Protein AF-A0A959SZ73-F1 (afdb_monomer_lite)

Foldseek 3Di:
DADDPVCLVVLLVCLLVVVDDPVSVVRNVVVCVVPVPVVVVSVVVNVVRDDDDPVPDDPVPVVVDPCPDPDDDDPVCVVVVVVVD

Structure (mmCIF, N/CA/C/O backbone):
data_AF-A0A959SZ73-F1
#
_entry.id   AF-A0A959SZ73-F1
#
loop_
_atom_site.group_PDB
_atom_site.id
_atom_site.type_symbol
_atom_site.label_atom_id
_atom_site.label_alt_id
_atom_site.label_comp_id
_atom_site.label_asym_id
_atom_site.label_entity_id
_atom_site.label_seq_id
_atom_site.pdbx_PDB_ins_code
_atom_site.Cartn_x
_atom_site.Cartn_y
_atom_site.Cartn_z
_atom_site.occupancy
_atom_site.B_iso_or_equiv
_atom_site.auth_seq_id
_atom_site.auth_comp_id
_atom_site.auth_asym_id
_atom_site.auth_atom_id
_atom_site.pdbx_PDB_model_num
ATOM 1 N N . MET A 1 1 ? 5.627 -2.377 17.579 1.00 70.25 1 MET A N 1
ATOM 2 C CA . MET A 1 1 ? 4.976 -1.064 17.791 1.00 70.25 1 MET A CA 1
ATOM 3 C C . MET A 1 1 ? 3.489 -1.295 17.571 1.00 70.25 1 MET A C 1
ATOM 5 O O . MET A 1 1 ? 3.181 -2.122 16.731 1.00 70.25 1 MET A O 1
ATOM 9 N N . ASN A 1 2 ? 2.585 -0.687 18.342 1.00 87.88 2 ASN A N 1
ATOM 10 C CA . ASN A 1 2 ? 1.158 -1.031 18.247 1.00 87.88 2 ASN A CA 1
ATOM 11 C C . ASN A 1 2 ? 0.417 -0.088 17.292 1.00 87.88 2 ASN A C 1
ATOM 13 O O . ASN A 1 2 ? 0.634 1.131 17.323 1.00 87.88 2 ASN A O 1
ATOM 17 N N . ILE A 1 3 ? -0.481 -0.659 16.490 1.00 94.12 3 ILE A N 1
ATOM 18 C CA . ILE A 1 3 ? -1.348 0.080 15.570 1.00 94.12 3 ILE A CA 1
ATOM 19 C C . ILE A 1 3 ? -2.404 0.845 16.372 1.00 94.12 3 ILE A C 1
ATOM 21 O O . ILE A 1 3 ? -2.952 0.346 17.356 1.00 94.12 3 ILE A O 1
ATOM 25 N N . ASN A 1 4 ? -2.642 2.091 15.987 1.00 95.62 4 ASN A N 1
ATOM 26 C CA . ASN A 1 4 ? -3.618 2.985 16.586 1.00 95.62 4 ASN A CA 1
ATOM 27 C C . ASN A 1 4 ? -4.079 4.031 15.558 1.00 95.62 4 ASN A C 1
ATOM 29 O O . ASN A 1 4 ? -3.549 4.130 14.455 1.00 95.62 4 ASN A O 1
ATOM 33 N N . ARG A 1 5 ? -5.048 4.868 15.938 1.00 94.94 5 ARG A N 1
ATOM 34 C CA . ARG A 1 5 ? -5.658 5.850 15.026 1.00 94.94 5 ARG A CA 1
ATOM 35 C C . ARG A 1 5 ? -4.727 6.960 14.522 1.00 94.94 5 ARG A C 1
ATOM 37 O O . ARG A 1 5 ? -5.143 7.728 13.670 1.00 94.94 5 ARG A O 1
ATOM 44 N N . LEU A 1 6 ? -3.501 7.062 15.033 1.00 96.31 6 LEU A N 1
ATOM 45 C CA . LEU A 1 6 ? -2.510 8.037 14.569 1.00 96.31 6 LEU A CA 1
ATOM 46 C C . LEU A 1 6 ? -1.517 7.452 13.559 1.00 96.31 6 LEU A C 1
ATOM 48 O O . LEU A 1 6 ? -0.799 8.220 12.933 1.00 96.31 6 LEU A O 1
ATOM 52 N N . ASN A 1 7 ? -1.427 6.122 13.437 1.00 96.00 7 ASN A N 1
ATOM 53 C CA . ASN A 1 7 ? -0.451 5.465 12.561 1.00 96.00 7 ASN A CA 1
ATOM 54 C C . ASN A 1 7 ? -1.049 4.398 11.633 1.00 96.00 7 ASN A C 1
ATOM 56 O O . ASN A 1 7 ? -0.329 3.869 10.794 1.00 96.00 7 ASN A O 1
ATOM 60 N N . TYR A 1 8 ? -2.337 4.068 11.761 1.00 96.25 8 TYR A N 1
ATOM 61 C CA . TYR A 1 8 ? -2.947 2.983 10.990 1.00 96.25 8 TYR A CA 1
ATOM 62 C C . TYR A 1 8 ? -2.877 3.191 9.471 1.00 96.25 8 TYR A C 1
ATOM 64 O O . TYR A 1 8 ? -2.711 2.208 8.758 1.00 96.25 8 TYR A O 1
ATOM 72 N N . GLU A 1 9 ? -2.948 4.437 8.991 1.00 95.44 9 GLU A N 1
ATOM 73 C CA . GLU A 1 9 ? -2.855 4.761 7.562 1.00 95.44 9 GLU A CA 1
ATOM 74 C C . GLU A 1 9 ? -1.534 4.256 6.964 1.00 95.44 9 GLU A C 1
ATOM 76 O O . GLU A 1 9 ? -1.536 3.583 5.938 1.00 95.44 9 GLU A O 1
ATOM 81 N N . GLU A 1 10 ? -0.407 4.491 7.646 1.00 95.75 10 GLU A N 1
ATOM 82 C CA . GLU A 1 10 ? 0.908 3.998 7.220 1.00 95.75 10 GLU A CA 1
ATOM 83 C C . GLU A 1 10 ? 0.926 2.465 7.171 1.00 95.75 10 GLU A C 1
ATOM 85 O O . GLU A 1 10 ? 1.328 1.876 6.169 1.00 95.75 10 GLU A O 1
ATOM 90 N N . TYR A 1 11 ? 0.402 1.804 8.208 1.00 96.69 11 TYR A N 1
ATOM 91 C CA . TYR A 1 11 ? 0.297 0.344 8.220 1.00 96.69 11 TYR A CA 1
ATOM 92 C C . TYR A 1 11 ? -0.612 -0.198 7.109 1.00 96.69 11 TYR A C 1
ATOM 94 O O . TYR A 1 11 ? -0.346 -1.285 6.604 1.00 96.69 11 TYR A O 1
ATOM 102 N N . PHE A 1 12 ? -1.663 0.520 6.708 1.00 96.50 12 PHE A N 1
ATOM 103 C CA . PHE A 1 12 ? -2.545 0.103 5.614 1.00 96.50 12 PHE A CA 1
ATOM 104 C C . PHE A 1 12 ? -1.825 0.143 4.269 1.00 96.50 12 PHE A C 1
ATOM 106 O O . PHE A 1 12 ? -1.913 -0.824 3.512 1.00 96.50 12 PHE A O 1
ATOM 113 N N . ILE A 1 13 ? -1.056 1.202 4.001 1.00 95.31 13 ILE A N 1
ATOM 114 C CA . ILE A 1 13 ? -0.239 1.292 2.785 1.00 95.31 13 ILE A CA 1
ATOM 115 C C . ILE A 1 13 ? 0.798 0.162 2.753 1.00 95.31 13 ILE A C 1
ATOM 117 O O . ILE A 1 13 ? 0.835 -0.610 1.797 1.00 95.31 13 ILE A O 1
ATOM 121 N N . LEU A 1 14 ? 1.548 -0.036 3.843 1.00 95.81 14 LEU A N 1
ATOM 122 C CA . LEU A 1 14 ? 2.532 -1.122 3.942 1.00 95.81 14 LEU A CA 1
ATOM 123 C C . LEU A 1 14 ? 1.888 -2.516 3.799 1.00 95.81 14 LEU A C 1
ATOM 125 O O . LEU A 1 14 ? 2.478 -3.434 3.221 1.00 95.81 14 LEU A O 1
ATOM 129 N N . TYR A 1 15 ? 0.672 -2.701 4.326 1.00 95.25 15 TYR A N 1
ATOM 130 C CA . TYR A 1 15 ? -0.094 -3.941 4.177 1.00 95.25 15 TYR A CA 1
ATOM 131 C C . TYR A 1 15 ? -0.444 -4.205 2.709 1.00 95.25 15 TYR A C 1
ATOM 133 O O . TYR A 1 15 ? -0.283 -5.333 2.228 1.00 95.25 15 TYR A O 1
ATOM 141 N N . MET A 1 16 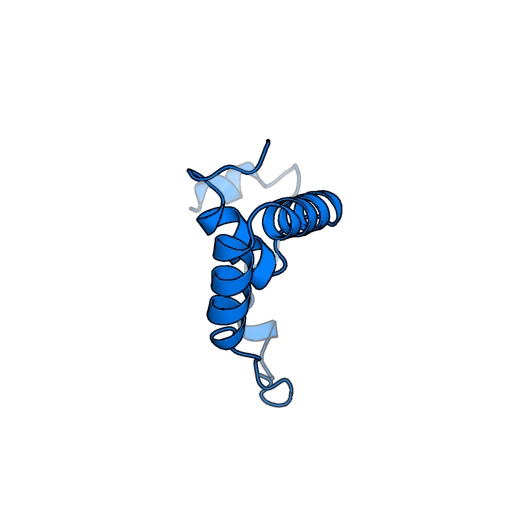? -0.897 -3.173 1.992 1.00 93.88 16 MET A N 1
ATOM 142 C CA . MET A 1 16 ? -1.254 -3.252 0.576 1.00 93.88 16 MET A CA 1
ATOM 143 C C . MET A 1 16 ? -0.044 -3.547 -0.311 1.00 93.88 16 MET A C 1
ATOM 145 O O . MET A 1 16 ? -0.147 -4.396 -1.202 1.00 93.88 16 MET A O 1
ATOM 149 N N . ASP A 1 17 ? 1.101 -2.929 -0.025 1.00 91.75 17 ASP A N 1
ATOM 150 C CA . ASP A 1 17 ? 2.341 -3.093 -0.793 1.00 91.75 17 ASP A CA 1
ATOM 151 C C . ASP A 1 17 ? 3.108 -4.381 -0.445 1.00 91.75 17 ASP A C 1
ATOM 153 O O . ASP A 1 17 ? 4.126 -4.700 -1.057 1.00 91.75 17 ASP A O 1
ATOM 157 N N . ASN A 1 18 ? 2.572 -5.197 0.473 1.00 92.00 18 ASN A N 1
ATOM 158 C CA . ASN A 1 18 ? 3.200 -6.421 0.979 1.00 92.00 18 ASN A CA 1
ATOM 159 C C . ASN A 1 18 ? 4.577 -6.183 1.630 1.00 92.00 18 ASN A C 1
ATOM 161 O O . ASN A 1 18 ? 5.435 -7.066 1.605 1.00 92.00 18 ASN A O 1
ATOM 165 N N . GLU A 1 19 ? 4.769 -5.024 2.257 1.00 95.94 19 GLU A N 1
ATOM 166 C CA . GLU A 1 19 ? 6.020 -4.650 2.932 1.00 95.94 19 GLU A CA 1
ATOM 167 C C . GLU A 1 19 ? 6.032 -5.020 4.425 1.00 95.94 19 GLU A C 1
ATOM 169 O O . GLU A 1 19 ? 7.079 -5.001 5.070 1.00 95.94 19 GLU A O 1
ATOM 174 N N . LEU A 1 20 ? 4.879 -5.407 4.980 1.00 96.19 20 LEU A N 1
ATOM 175 C CA . LEU A 1 20 ? 4.762 -5.872 6.362 1.00 96.19 20 LEU A CA 1
ATOM 176 C C . LEU A 1 20 ? 5.218 -7.323 6.543 1.00 96.19 20 LEU A C 1
ATOM 178 O O . LEU A 1 20 ? 4.918 -8.205 5.732 1.00 96.19 20 LEU A O 1
ATOM 182 N N . SER A 1 21 ? 5.837 -7.604 7.691 1.00 96.44 21 SER A N 1
ATOM 183 C CA . SER A 1 21 ? 6.068 -8.978 8.135 1.00 96.44 21 SER A CA 1
ATOM 184 C C . SER A 1 21 ? 4.748 -9.706 8.419 1.00 96.44 21 SER A C 1
ATOM 186 O O . SER A 1 21 ? 3.713 -9.100 8.695 1.00 96.44 21 SER A O 1
ATOM 188 N N . ASN A 1 22 ? 4.783 -11.042 8.425 1.00 96.19 22 ASN A N 1
ATOM 189 C CA . ASN A 1 22 ? 3.603 -11.860 8.737 1.00 96.19 22 ASN A CA 1
ATOM 190 C C . ASN A 1 22 ? 2.964 -11.514 10.091 1.00 96.19 22 ASN A C 1
ATOM 192 O O . ASN A 1 22 ? 1.752 -11.641 10.247 1.00 96.19 22 ASN A O 1
ATOM 196 N N . GLU A 1 23 ? 3.771 -11.105 11.070 1.00 95.56 23 GLU A N 1
ATOM 197 C CA . GLU A 1 23 ? 3.275 -10.725 12.391 1.00 95.56 23 GLU A CA 1
ATOM 198 C C . GLU A 1 23 ? 2.570 -9.364 12.354 1.00 95.56 23 GLU A C 1
ATOM 200 O O . GLU A 1 23 ? 1.473 -9.219 12.883 1.00 95.56 23 GLU A O 1
ATOM 205 N N . GLU A 1 24 ? 3.145 -8.381 11.665 1.00 95.62 24 GLU A N 1
ATOM 206 C CA . GLU A 1 24 ? 2.540 -7.052 11.516 1.00 95.62 24 GLU A CA 1
ATOM 207 C C . GLU A 1 24 ? 1.243 -7.103 10.706 1.00 95.62 24 GLU A C 1
ATOM 209 O O . GLU A 1 24 ? 0.272 -6.433 11.052 1.00 95.62 24 GLU A O 1
ATOM 214 N N . ARG A 1 25 ? 1.169 -7.964 9.685 1.00 96.44 25 ARG A N 1
ATOM 215 C CA . ARG A 1 25 ? -0.077 -8.197 8.938 1.00 96.44 25 ARG A CA 1
ATOM 216 C C . ARG A 1 25 ? -1.207 -8.680 9.840 1.00 96.44 25 ARG A C 1
ATOM 218 O O . ARG A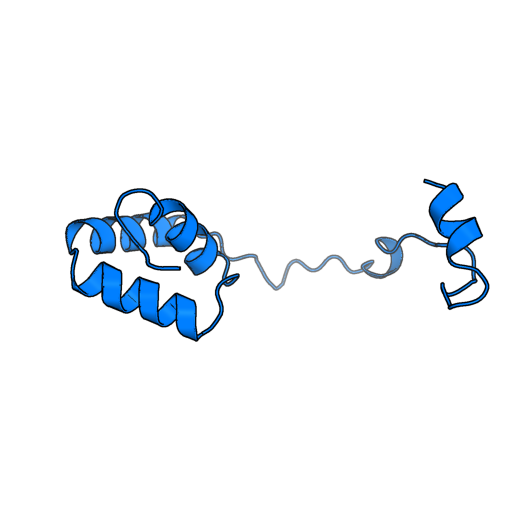 1 25 ? -2.310 -8.150 9.771 1.00 96.44 25 ARG A O 1
ATOM 225 N N . ARG A 1 26 ? -0.920 -9.630 10.735 1.00 96.19 26 ARG A N 1
ATOM 226 C CA . ARG A 1 26 ? -1.905 -10.111 11.716 1.00 96.19 26 ARG A CA 1
ATOM 227 C C . ARG A 1 26 ? -2.346 -9.008 12.668 1.00 96.19 26 ARG A C 1
ATOM 229 O O . ARG A 1 26 ? -3.499 -8.993 13.083 1.00 96.19 26 ARG A O 1
ATOM 236 N N . GLN A 1 27 ? -1.453 -8.080 13.010 1.00 95.75 27 GLN A N 1
ATOM 237 C CA . GLN A 1 27 ? -1.811 -6.926 13.834 1.00 95.75 27 GLN A CA 1
ATOM 238 C C . GLN A 1 27 ? -2.764 -5.981 13.093 1.00 95.75 27 GLN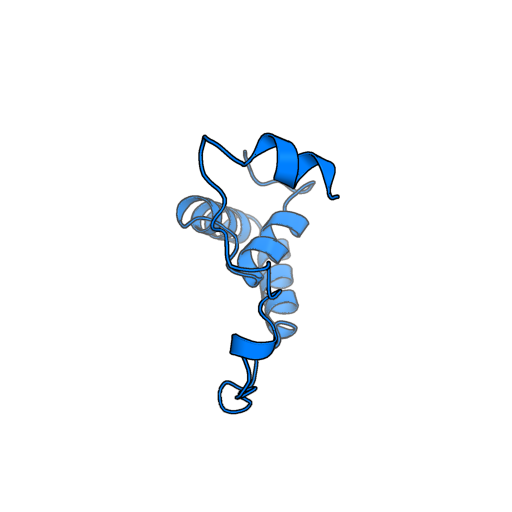 A C 1
ATOM 240 O O . GLN A 1 27 ? -3.728 -5.526 13.703 1.00 95.75 27 GLN A O 1
ATOM 245 N N . VAL A 1 28 ? -2.552 -5.732 11.794 1.00 95.81 28 VAL A N 1
ATOM 246 C CA . VAL A 1 28 ? -3.480 -4.948 10.951 1.00 95.81 28 VAL A CA 1
ATOM 247 C C . VAL A 1 28 ? -4.851 -5.624 10.875 1.00 95.81 28 VAL A C 1
ATOM 249 O O . VAL A 1 28 ? -5.879 -4.978 11.079 1.00 95.81 28 VAL A O 1
ATOM 252 N N . GLU A 1 29 ? -4.876 -6.934 10.642 1.00 95.69 29 GLU A N 1
ATOM 253 C CA . GLU A 1 29 ? -6.109 -7.727 10.568 1.00 95.69 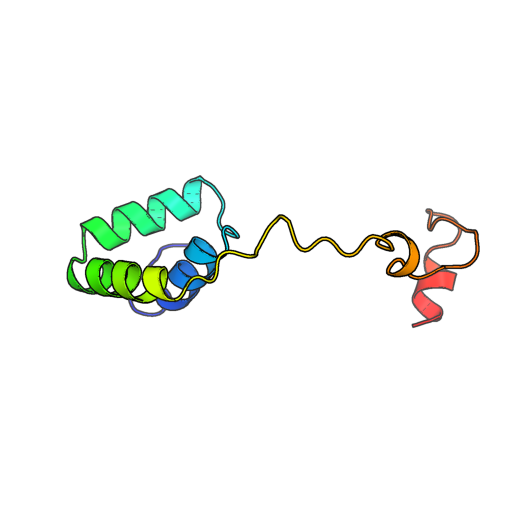29 GLU A CA 1
ATOM 254 C C . GLU A 1 29 ? -6.872 -7.697 11.904 1.00 95.69 29 GLU A C 1
ATOM 256 O O . GLU A 1 29 ? -8.042 -7.327 11.949 1.00 95.69 29 GLU A O 1
ATOM 261 N N . ALA A 1 30 ? -6.195 -7.952 13.027 1.00 96.06 30 ALA A N 1
ATOM 262 C CA . ALA A 1 30 ? -6.815 -7.893 14.351 1.00 96.06 30 ALA A CA 1
ATOM 263 C C . ALA A 1 30 ? -7.285 -6.477 14.741 1.00 96.06 30 ALA A C 1
ATOM 265 O O . ALA A 1 30 ? -8.255 -6.324 15.489 1.00 96.06 30 ALA A O 1
ATOM 266 N N . PHE A 1 31 ? -6.595 -5.435 14.268 1.00 96.56 31 PHE A N 1
ATOM 267 C CA . PHE A 1 31 ? -6.967 -4.041 14.506 1.00 96.56 31 PHE A CA 1
ATOM 268 C C . PHE A 1 31 ? -8.213 -3.644 13.703 1.00 96.56 31 PHE A C 1
ATOM 270 O O . PHE A 1 31 ? -9.125 -3.023 14.247 1.00 96.56 31 PHE A O 1
ATOM 277 N N . THR A 1 32 ? -8.295 -4.052 12.435 1.00 96.19 32 THR A N 1
ATOM 278 C CA . THR A 1 32 ? -9.461 -3.786 11.574 1.00 96.19 32 THR A CA 1
ATOM 279 C C . THR A 1 32 ? -10.702 -4.565 12.004 1.00 96.19 32 THR A C 1
ATOM 281 O O . THR A 1 32 ? -11.807 -4.033 11.935 1.00 96.19 32 THR A O 1
ATOM 284 N N . GLU A 1 33 ? -10.554 -5.775 12.548 1.00 96.06 33 GLU A N 1
ATOM 285 C CA . GLU A 1 33 ? -11.676 -6.513 13.149 1.00 96.06 33 GLU A CA 1
ATOM 286 C C . GLU A 1 33 ? -12.323 -5.772 14.331 1.00 96.06 33 GLU A C 1
ATOM 288 O O . GLU A 1 33 ? -13.534 -5.864 14.536 1.00 96.06 33 GLU A O 1
ATOM 293 N N . GLN A 1 34 ? -11.535 -5.009 15.094 1.00 96.31 34 GLN A N 1
ATOM 294 C CA . GLN A 1 34 ? -12.012 -4.225 16.240 1.00 96.31 34 GLN A CA 1
ATOM 295 C C . GLN A 1 34 ? -12.542 -2.835 15.848 1.00 96.31 34 GLN A C 1
ATOM 297 O O . GLN A 1 34 ? -13.210 -2.180 16.654 1.00 96.31 34 GLN A O 1
ATOM 302 N N . HIS A 1 35 ? -12.271 -2.384 14.622 1.00 96.88 35 HIS A N 1
ATOM 303 C CA . HIS A 1 35 ? -12.636 -1.063 14.112 1.00 96.88 35 HIS A CA 1
ATOM 304 C C . HIS A 1 35 ? -13.307 -1.183 12.733 1.00 96.88 35 HIS A C 1
ATOM 306 O O . HIS A 1 35 ? -12.641 -1.005 11.711 1.00 96.88 35 HIS A O 1
ATOM 312 N N . PRO A 1 36 ? -14.624 -1.478 12.687 1.00 95.81 36 PRO A N 1
ATOM 313 C CA . PRO A 1 36 ? -15.350 -1.700 11.434 1.00 95.81 36 PRO A CA 1
ATOM 314 C C . PRO A 1 36 ? -15.260 -0.540 10.435 1.00 95.81 36 PRO A C 1
ATOM 316 O O . PRO A 1 36 ? -15.241 -0.779 9.234 1.00 95.81 36 PRO A O 1
ATOM 319 N N . ASP A 1 37 ? -15.158 0.696 10.928 1.00 96.50 37 ASP A N 1
ATOM 320 C CA . ASP A 1 37 ? -14.950 1.901 10.120 1.00 96.50 37 ASP A CA 1
ATOM 321 C C . ASP A 1 37 ? -13.624 1.859 9.350 1.00 96.50 37 ASP A C 1
ATOM 323 O O . ASP A 1 37 ? -13.575 2.159 8.161 1.00 96.50 37 ASP A O 1
ATOM 327 N N . LEU A 1 38 ? -12.557 1.410 10.009 1.00 96.75 38 LEU A N 1
ATOM 328 C CA . LEU A 1 38 ? -11.233 1.300 9.399 1.00 96.75 38 LEU A CA 1
ATOM 329 C C . LEU A 1 38 ? -11.122 0.068 8.497 1.00 96.75 38 LEU A C 1
ATOM 331 O O . LEU A 1 38 ? -10.328 0.050 7.561 1.00 96.75 38 LEU A O 1
ATOM 335 N N . LYS A 1 39 ? -11.925 -0.969 8.754 1.00 96.50 39 LYS A N 1
ATOM 336 C CA . LYS A 1 39 ? -12.036 -2.113 7.848 1.00 96.50 39 LYS A CA 1
ATOM 337 C C . LYS A 1 39 ? -12.642 -1.703 6.505 1.00 96.50 39 LYS A C 1
ATOM 339 O O . LYS A 1 39 ? -12.094 -2.066 5.470 1.00 96.50 39 LYS A O 1
ATOM 344 N N . GLU A 1 40 ? -13.731 -0.934 6.523 1.00 96.81 40 GLU A N 1
ATOM 345 C CA . GLU A 1 40 ? -14.349 -0.396 5.303 1.00 96.81 40 GLU A CA 1
ATOM 346 C C . GLU A 1 40 ? -13.366 0.500 4.535 1.00 96.81 40 GLU A C 1
ATOM 348 O O . GLU A 1 40 ? -13.247 0.396 3.315 1.00 96.81 40 GLU A O 1
ATOM 353 N N . GLU A 1 41 ? -12.594 1.321 5.251 1.00 96.06 41 GLU A N 1
ATOM 354 C CA . GLU A 1 41 ? -11.530 2.135 4.661 1.00 96.06 41 GLU A CA 1
ATOM 355 C C . GLU A 1 41 ? -10.443 1.278 3.988 1.00 96.06 41 GLU A C 1
ATOM 357 O O . GLU A 1 41 ? -10.085 1.535 2.838 1.00 96.06 41 GLU A O 1
ATOM 362 N N . LEU A 1 42 ? -9.956 0.221 4.649 1.00 95.75 42 LEU A N 1
ATOM 363 C CA . LEU A 1 42 ? -8.962 -0.690 4.073 1.00 95.75 42 LEU A CA 1
ATOM 364 C C . LEU A 1 42 ? -9.498 -1.423 2.832 1.00 95.75 42 LEU A C 1
ATOM 366 O O . LEU A 1 42 ? -8.776 -1.596 1.847 1.00 95.75 42 LEU A O 1
ATOM 370 N N . GLU A 1 43 ? -10.763 -1.844 2.857 1.00 95.00 43 GLU A N 1
ATOM 371 C CA . GLU A 1 43 ? -11.434 -2.473 1.714 1.00 95.00 43 GLU A CA 1
ATOM 372 C C . GLU A 1 43 ? -11.582 -1.497 0.539 1.00 95.00 43 GLU A C 1
ATOM 374 O O . GLU A 1 43 ? -11.362 -1.881 -0.612 1.00 95.00 43 GLU A O 1
ATOM 379 N N . LEU A 1 44 ? -11.901 -0.229 0.813 1.00 94.81 44 LEU A N 1
ATOM 380 C CA . LEU A 1 44 ? -11.953 0.824 -0.198 1.00 94.81 44 LEU A CA 1
ATOM 381 C C . LEU A 1 44 ? -10.567 1.087 -0.799 1.00 94.81 44 LEU A C 1
ATOM 383 O O . LEU A 1 44 ? -10.432 1.120 -2.020 1.00 94.81 44 LEU A O 1
ATOM 387 N N . LEU A 1 45 ? -9.534 1.226 0.036 1.00 93.38 45 LEU A N 1
ATOM 388 C CA . LEU A 1 45 ? -8.153 1.429 -0.409 1.00 93.38 45 LEU A CA 1
ATOM 389 C C . LEU A 1 45 ? -7.658 0.264 -1.271 1.00 93.38 45 LEU A C 1
ATOM 391 O O . LEU A 1 45 ? -7.051 0.482 -2.320 1.00 93.38 45 LEU A O 1
ATOM 395 N N . SER A 1 46 ? -7.996 -0.970 -0.891 1.00 91.38 46 SER A N 1
ATOM 396 C CA . SER A 1 46 ? -7.618 -2.182 -1.626 1.00 91.38 46 SER A CA 1
ATOM 397 C C . SER A 1 46 ? -8.118 -2.193 -3.076 1.00 91.38 46 SER A C 1
ATOM 399 O O . SER A 1 46 ? -7.481 -2.808 -3.928 1.00 91.38 46 SER A O 1
ATOM 401 N N . GLN A 1 47 ? -9.207 -1.482 -3.394 1.00 93.19 47 GLN A N 1
ATOM 402 C CA . GLN A 1 47 ? -9.713 -1.357 -4.770 1.00 93.19 47 GLN A CA 1
ATOM 403 C C . GLN A 1 47 ? -8.823 -0.488 -5.669 1.00 93.19 47 GLN A C 1
ATOM 405 O O . GLN A 1 47 ? -8.902 -0.595 -6.892 1.00 93.19 47 GLN A O 1
ATOM 410 N N . TYR A 1 48 ? -7.973 0.360 -5.086 1.00 91.00 48 TYR A N 1
ATOM 411 C CA . TYR A 1 48 ? -7.024 1.202 -5.818 1.00 91.00 48 TYR A CA 1
ATOM 412 C C . TYR A 1 48 ? -5.657 0.539 -6.002 1.00 91.00 48 TYR A C 1
ATOM 414 O O . TYR A 1 48 ? -4.774 1.125 -6.631 1.00 91.00 48 TYR A O 1
ATOM 422 N N . LYS A 1 49 ? -5.469 -0.681 -5.486 1.00 89.56 49 LYS A N 1
ATOM 423 C CA . LYS A 1 49 ? -4.258 -1.454 -5.737 1.00 89.56 49 LYS A CA 1
ATOM 424 C C . LYS A 1 49 ? -4.212 -1.866 -7.209 1.00 89.56 49 LYS A C 1
ATOM 426 O O . LYS A 1 49 ? -5.076 -2.591 -7.696 1.00 89.56 49 LYS A O 1
ATOM 431 N N . LEU A 1 50 ? -3.190 -1.390 -7.915 1.00 89.44 50 LEU A N 1
ATOM 432 C CA . LEU A 1 50 ? -2.957 -1.739 -9.310 1.00 89.44 50 LEU A CA 1
ATOM 433 C C . LEU A 1 50 ? -2.183 -3.055 -9.383 1.00 89.44 50 LEU A C 1
ATOM 435 O O . LEU A 1 50 ? -1.058 -3.147 -8.894 1.00 89.44 50 LEU A O 1
ATOM 439 N N . GLU A 1 51 ? -2.772 -4.054 -10.030 1.00 87.06 51 GLU A N 1
ATOM 440 C CA . GLU A 1 51 ? -2.075 -5.295 -10.355 1.00 87.06 51 GLU A CA 1
ATOM 441 C C . GLU A 1 51 ? -1.300 -5.103 -11.668 1.00 87.06 51 GLU A C 1
ATOM 443 O O . GLU A 1 51 ? -1.903 -4.748 -12.689 1.00 87.06 51 GLU A O 1
ATOM 448 N N . PRO A 1 52 ? 0.034 -5.280 -11.671 1.00 89.25 52 PRO A N 1
ATOM 449 C CA . PRO A 1 52 ? 0.819 -5.145 -12.885 1.00 89.25 52 PRO A CA 1
ATOM 450 C C . PRO A 1 52 ? 0.494 -6.282 -13.857 1.00 89.25 52 PRO A C 1
ATOM 452 O O . PRO A 1 52 ? 0.323 -7.435 -13.461 1.00 89.25 52 PRO A O 1
ATOM 455 N N . ASP A 1 53 ? 0.478 -5.969 -15.150 1.00 92.56 53 ASP A N 1
ATOM 456 C CA . ASP A 1 53 ? 0.398 -6.992 -16.188 1.00 92.56 53 ASP A CA 1
ATOM 457 C C . ASP A 1 53 ? 1.723 -7.772 -16.237 1.00 92.56 53 ASP A C 1
ATOM 459 O O . ASP A 1 53 ? 2.759 -7.255 -16.666 1.00 92.56 53 ASP A O 1
ATOM 463 N N . ALA A 1 54 ? 1.684 -9.022 -15.769 1.00 88.50 54 ALA A N 1
ATOM 464 C CA . ALA A 1 54 ? 2.849 -9.897 -15.697 1.00 88.50 54 ALA A CA 1
ATOM 465 C C . ALA A 1 54 ? 3.370 -10.336 -17.079 1.00 88.50 54 ALA A C 1
ATOM 467 O O . ALA A 1 54 ? 4.520 -10.773 -17.176 1.00 88.50 54 ALA A O 1
ATOM 468 N N . ASP A 1 55 ? 2.569 -10.190 -18.140 1.00 94.00 55 ASP A N 1
ATOM 469 C CA . ASP A 1 55 ? 2.983 -10.491 -19.510 1.00 94.00 55 ASP A CA 1
ATOM 470 C C . ASP A 1 55 ? 3.804 -9.340 -20.120 1.00 94.00 55 ASP A C 1
ATOM 472 O O . ASP A 1 55 ? 4.616 -9.550 -21.032 1.00 94.00 55 ASP A O 1
ATOM 476 N N . ILE A 1 56 ? 3.665 -8.118 -19.588 1.00 91.19 56 ILE A N 1
ATOM 477 C CA . ILE A 1 56 ? 4.470 -6.961 -19.992 1.00 91.19 56 ILE A CA 1
ATOM 478 C C . ILE A 1 56 ? 5.847 -7.048 -19.326 1.00 91.19 56 ILE A C 1
ATOM 480 O O . ILE A 1 56 ? 6.108 -6.507 -18.253 1.00 91.19 56 ILE A O 1
ATOM 484 N N . VAL A 1 57 ? 6.776 -7.719 -20.008 1.00 91.81 57 VAL A N 1
ATOM 485 C CA . VAL A 1 57 ? 8.150 -7.911 -19.529 1.00 91.81 57 VAL A CA 1
ATOM 486 C C . VAL A 1 57 ? 9.144 -7.075 -20.333 1.00 91.81 57 VAL A C 1
ATOM 488 O O . VAL A 1 57 ? 9.298 -7.241 -21.546 1.00 91.81 57 VAL A O 1
ATOM 491 N N . TYR A 1 58 ? 9.914 -6.232 -19.641 1.00 92.62 58 TYR A N 1
ATOM 492 C CA . TYR A 1 58 ? 11.122 -5.638 -20.213 1.00 92.62 58 TYR A CA 1
ATOM 493 C C . TYR A 1 58 ? 12.222 -6.701 -20.333 1.00 92.62 58 TYR A C 1
ATOM 495 O O . TYR A 1 58 ? 12.705 -7.221 -19.328 1.00 92.62 58 TYR A O 1
ATOM 503 N N . LYS A 1 59 ? 12.615 -7.043 -21.567 1.00 93.81 59 LYS A N 1
ATOM 504 C CA . LYS A 1 59 ? 13.577 -8.131 -21.834 1.00 93.81 59 LYS A CA 1
ATOM 505 C C . LYS A 1 59 ? 15.008 -7.798 -21.398 1.00 93.81 59 LYS A C 1
ATOM 507 O O . LYS A 1 59 ? 15.736 -8.696 -20.991 1.00 93.81 59 LYS A O 1
ATOM 512 N N . GLY A 1 60 ? 15.406 -6.529 -21.463 1.00 91.62 60 GLY A N 1
ATOM 513 C CA . GLY A 1 60 ? 16.773 -6.074 -21.195 1.00 91.62 60 GLY A CA 1
ATOM 514 C C . GLY A 1 60 ? 17.082 -5.826 -19.719 1.00 91.62 60 GLY A C 1
ATOM 515 O O . GLY A 1 60 ? 17.750 -4.846 -19.419 1.00 91.62 60 GLY A O 1
ATOM 516 N N . LYS A 1 61 ? 16.592 -6.645 -18.773 1.00 89.38 61 LYS A N 1
ATOM 517 C CA . LYS A 1 61 ? 16.795 -6.384 -17.327 1.00 89.38 61 LYS A CA 1
ATOM 518 C C . LYS A 1 61 ? 18.271 -6.209 -16.946 1.00 89.38 61 LYS A C 1
ATOM 520 O O . LYS A 1 61 ? 18.578 -5.360 -16.118 1.00 89.38 61 LYS A O 1
ATOM 525 N N . GLU A 1 62 ? 19.164 -6.951 -17.598 1.00 86.81 62 GLU A N 1
ATOM 526 C CA . GLU A 1 62 ? 20.620 -6.848 -17.416 1.00 86.81 62 GLU A CA 1
ATOM 527 C C . GLU A 1 62 ? 21.173 -5.456 -17.764 1.00 86.81 62 GLU A C 1
ATOM 529 O O . GLU A 1 62 ? 22.146 -5.007 -17.169 1.00 86.81 62 GLU A O 1
ATOM 534 N N . GLU A 1 63 ? 20.539 -4.736 -18.693 1.00 90.00 63 GLU A N 1
ATOM 535 C CA . GLU A 1 63 ? 20.947 -3.384 -19.097 1.00 90.00 63 GLU A CA 1
ATOM 536 C C . GLU A 1 63 ? 20.603 -2.327 -18.038 1.00 90.00 63 GLU A C 1
ATOM 538 O O . GLU A 1 63 ? 21.198 -1.252 -18.028 1.00 90.00 63 GLU A O 1
ATOM 543 N N . LEU A 1 64 ? 19.654 -2.622 -17.140 1.00 88.50 64 LEU A N 1
ATOM 544 C CA . LEU A 1 64 ? 19.283 -1.736 -16.031 1.00 88.50 64 LEU A CA 1
ATOM 545 C C . LEU A 1 64 ? 20.305 -1.782 -14.892 1.00 88.50 64 LEU A C 1
ATOM 547 O O . LEU A 1 64 ? 20.312 -0.902 -14.029 1.00 88.50 64 LEU A O 1
ATOM 551 N N . LEU A 1 65 ? 21.159 -2.808 -14.862 1.00 83.06 65 LEU A N 1
ATOM 552 C CA . LEU A 1 65 ? 22.211 -2.908 -13.868 1.00 83.06 65 LEU A CA 1
ATOM 553 C C . LEU A 1 65 ? 23.288 -1.874 -14.184 1.00 83.06 65 LEU A C 1
ATOM 555 O O . LEU A 1 65 ? 23.843 -1.831 -15.284 1.00 83.06 65 LEU A O 1
ATOM 559 N N . LYS A 1 66 ? 23.626 -1.048 -13.189 1.00 76.62 66 LYS A N 1
ATOM 560 C CA . LYS A 1 66 ? 24.778 -0.156 -13.295 1.00 76.62 66 LYS A CA 1
ATOM 561 C C . LYS A 1 66 ? 26.007 -1.012 -13.591 1.00 76.62 66 LYS A C 1
ATOM 563 O O . LYS A 1 66 ? 26.402 -1.832 -12.761 1.00 76.62 66 LYS A O 1
ATOM 568 N N . GLN A 1 67 ? 26.625 -0.796 -14.749 1.00 70.69 67 GLN A N 1
ATOM 569 C CA . GLN A 1 67 ? 27.908 -1.405 -15.083 1.00 70.69 67 GLN A CA 1
ATOM 570 C C . GLN A 1 67 ? 29.000 -0.752 -14.229 1.00 70.69 67 GLN A C 1
ATOM 572 O O . GLN A 1 67 ? 29.740 0.121 -14.675 1.00 70.69 67 GLN A O 1
ATOM 577 N N . ASN A 1 68 ? 29.066 -1.124 -12.952 1.00 62.94 68 ASN A N 1
ATOM 578 C CA . ASN A 1 68 ? 30.237 -0.856 -12.135 1.00 62.94 68 ASN A CA 1
ATOM 579 C C . ASN A 1 68 ? 31.385 -1.627 -12.791 1.00 62.94 68 ASN A C 1
ATOM 581 O O . ASN A 1 68 ? 31.290 -2.843 -12.952 1.00 62.94 68 ASN A O 1
ATOM 585 N N . GLY A 1 69 ? 32.427 -0.927 -13.242 1.00 61.19 69 GLY A N 1
ATOM 586 C CA . GLY A 1 69 ? 33.554 -1.562 -13.916 1.00 61.19 69 GLY A CA 1
ATOM 587 C C . GLY A 1 69 ? 34.126 -2.689 -13.061 1.00 61.19 69 GLY A C 1
ATOM 588 O O . GLY A 1 69 ? 34.652 -2.406 -12.001 1.00 61.19 69 GLY A O 1
ATOM 589 N N . ASN A 1 70 ? 33.973 -3.933 -13.525 1.00 60.81 70 ASN A N 1
ATOM 590 C CA . ASN A 1 70 ? 34.650 -5.203 -13.211 1.00 60.81 70 ASN A CA 1
ATOM 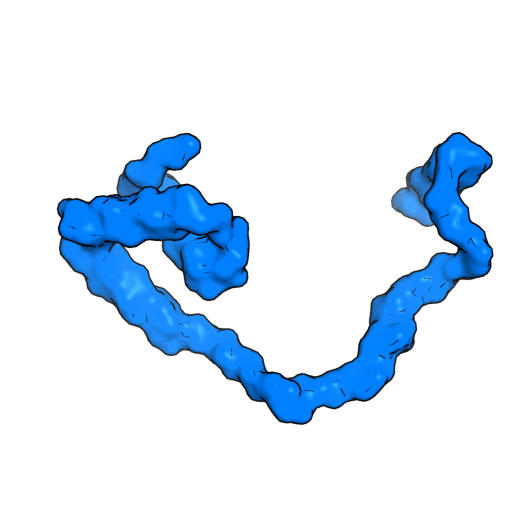591 C C . ASN A 1 70 ? 35.115 -5.577 -11.781 1.00 60.81 70 ASN A C 1
ATOM 593 O O . ASN A 1 70 ? 35.566 -6.708 -11.606 1.00 60.81 70 ASN A O 1
ATOM 597 N N . THR A 1 71 ? 35.010 -4.743 -10.749 1.00 67.25 71 THR A N 1
ATOM 598 C CA . THR A 1 71 ? 35.479 -5.054 -9.393 1.00 67.25 71 THR A CA 1
ATOM 599 C C . THR A 1 71 ? 34.320 -5.124 -8.413 1.00 67.25 71 THR A C 1
ATOM 601 O O . THR A 1 71 ? 33.707 -4.121 -8.052 1.00 67.25 71 THR A O 1
ATOM 604 N N . ALA A 1 72 ? 34.039 -6.338 -7.940 1.00 75.38 72 ALA A N 1
ATOM 605 C CA . ALA A 1 72 ? 33.152 -6.548 -6.806 1.00 75.38 72 ALA A CA 1
ATOM 606 C C . ALA A 1 72 ? 33.709 -5.833 -5.562 1.00 75.38 72 ALA A C 1
ATOM 608 O O . ALA A 1 72 ? 34.904 -5.942 -5.254 1.00 75.38 72 ALA A O 1
ATOM 609 N N . ILE A 1 73 ? 32.838 -5.114 -4.851 1.00 78.44 73 ILE A N 1
ATOM 610 C CA . ILE A 1 73 ? 33.184 -4.475 -3.580 1.00 78.44 73 ILE A CA 1
ATOM 611 C C . ILE A 1 73 ? 33.467 -5.576 -2.556 1.00 78.44 73 ILE A C 1
ATOM 613 O O . ILE A 1 73 ? 32.696 -6.523 -2.406 1.00 78.44 73 ILE A O 1
ATOM 617 N N . ASN A 1 74 ? 34.591 -5.467 -1.868 1.00 84.12 74 ASN A N 1
ATOM 618 C CA . ASN A 1 74 ? 35.042 -6.371 -0.828 1.00 84.12 74 ASN A CA 1
ATOM 619 C C . ASN A 1 74 ? 35.810 -5.581 0.240 1.00 84.12 74 ASN A C 1
ATOM 621 O O . ASN A 1 74 ? 36.036 -4.376 0.116 1.00 84.12 74 ASN A O 1
ATOM 625 N N . SER A 1 75 ? 36.246 -6.278 1.286 1.00 88.69 75 SER A N 1
ATOM 626 C CA . SER A 1 75 ? 36.933 -5.687 2.438 1.00 88.69 75 SER A CA 1
ATOM 627 C C . SER A 1 75 ? 38.214 -4.914 2.098 1.00 88.69 75 SER A C 1
ATOM 629 O O . SER A 1 75 ? 38.700 -4.180 2.946 1.00 88.69 75 SER A O 1
ATOM 631 N N . ASN A 1 76 ? 38.763 -5.058 0.889 1.00 88.12 76 ASN A N 1
ATOM 632 C CA . ASN A 1 76 ? 40.002 -4.402 0.473 1.00 88.12 76 ASN A CA 1
ATOM 633 C C . ASN A 1 76 ? 39.791 -3.186 -0.445 1.00 88.12 76 ASN A C 1
ATOM 635 O O . ASN A 1 76 ? 40.768 -2.519 -0.759 1.00 88.12 76 ASN A O 1
ATOM 639 N N . ASN A 1 77 ? 38.571 -2.911 -0.925 1.00 84.31 77 ASN A N 1
ATOM 640 C CA . ASN A 1 77 ? 38.318 -1.821 -1.885 1.00 84.31 77 ASN A CA 1
ATOM 641 C C . ASN 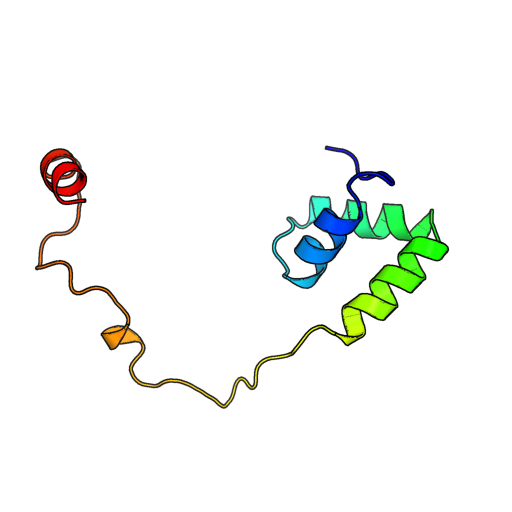A 1 77 ? 37.080 -0.959 -1.561 1.00 84.31 77 ASN A C 1
ATOM 643 O O . ASN A 1 77 ? 36.734 -0.066 -2.334 1.00 84.31 77 ASN A O 1
ATOM 647 N N . TYR A 1 78 ? 36.408 -1.205 -0.431 1.00 83.31 78 TYR A N 1
ATOM 648 C CA . TYR A 1 78 ? 35.177 -0.492 -0.078 1.00 83.31 78 TYR A CA 1
ATOM 649 C C . TYR A 1 78 ? 35.399 1.002 0.228 1.00 83.31 78 TYR A C 1
ATOM 651 O O . TYR A 1 78 ? 34.521 1.803 -0.082 1.00 83.31 78 TYR A O 1
ATOM 659 N N . GLU A 1 79 ? 36.552 1.399 0.785 1.00 84.25 79 GLU A N 1
ATOM 660 C CA . GLU A 1 79 ? 36.848 2.809 1.115 1.00 84.25 79 GLU A CA 1
ATOM 661 C C . GLU A 1 79 ? 37.033 3.684 -0.131 1.00 84.25 79 GLU A C 1
ATOM 663 O O . GLU A 1 79 ? 36.487 4.788 -0.215 1.00 84.25 79 GLU A O 1
ATOM 668 N N . GLU A 1 80 ? 37.751 3.171 -1.133 1.00 79.44 80 GLU A N 1
ATOM 669 C CA . GLU A 1 80 ? 37.910 3.848 -2.424 1.00 79.44 80 GLU A CA 1
ATOM 670 C C . GLU A 1 80 ? 36.563 3.975 -3.140 1.00 79.44 80 GLU A C 1
ATOM 672 O O . GLU A 1 80 ? 36.260 5.018 -3.714 1.00 79.44 80 GLU A O 1
ATOM 677 N N . TRP A 1 81 ? 35.721 2.941 -3.057 1.00 77.31 81 TRP A N 1
ATOM 678 C CA . TRP A 1 81 ? 34.396 2.950 -3.669 1.00 77.31 81 TRP A CA 1
ATOM 679 C C . TRP A 1 81 ? 33.446 3.961 -3.014 1.00 77.31 81 TRP A C 1
ATOM 681 O O . TRP A 1 81 ? 32.747 4.685 -3.721 1.00 77.31 81 TRP A O 1
ATOM 691 N N . PHE A 1 82 ? 33.447 4.057 -1.680 1.00 74.19 82 PHE A N 1
ATOM 692 C CA . PHE A 1 82 ? 32.630 5.029 -0.942 1.00 74.19 82 PHE A CA 1
ATOM 693 C C . PHE A 1 82 ? 33.004 6.483 -1.248 1.00 74.19 82 PHE A C 1
ATOM 695 O O . PHE A 1 82 ? 32.155 7.358 -1.140 1.00 74.19 82 PHE A O 1
ATOM 702 N N . SER A 1 83 ? 34.250 6.737 -1.650 1.00 76.00 83 SER A N 1
ATOM 703 C CA . SER A 1 83 ? 34.744 8.078 -1.990 1.00 76.00 83 SER A CA 1
ATOM 704 C C . SER A 1 83 ? 34.373 8.541 -3.411 1.00 76.00 83 SER A C 1
ATOM 706 O O . SER A 1 83 ? 34.643 9.686 -3.766 1.00 76.00 83 SER A O 1
ATOM 708 N N . LEU A 1 84 ? 33.804 7.660 -4.245 1.00 67.94 84 LEU A N 1
ATOM 709 C CA . LEU A 1 84 ? 33.422 7.945 -5.638 1.00 67.94 84 LEU A CA 1
ATOM 710 C C . LEU A 1 84 ? 31.956 8.400 -5.803 1.00 67.94 84 LEU A C 1
ATOM 712 O O . LEU A 1 84 ? 31.507 8.587 -6.937 1.00 67.94 84 LEU A O 1
ATOM 716 N N . TYR A 1 85 ? 31.226 8.569 -4.699 1.00 57.28 85 TYR A N 1
ATOM 717 C CA . TYR A 1 85 ? 29.851 9.075 -4.620 1.00 57.28 85 TYR A CA 1
ATOM 718 C C . TYR A 1 85 ? 29.780 10.274 -3.675 1.00 57.28 85 TYR A C 1
ATOM 720 O O . TYR A 1 85 ? 28.959 11.174 -3.961 1.00 57.28 85 TYR A O 1
#

Secondary structure (DSSP, 8-state):
----TTTHHHHHHHHHTT-S-HHHHHHHHHHHHH-HHHHHHHHHHHTTPPPP-TT---S-GGGGS----S----TTTHHHHHTT-

Sequence (85 aa):
MNINRLNYEEYFILYMDNELSNEERRQVEAFTEQHPDLKEELELLSQYKLEPDADIVYKGKEELLKQNGNTAINSNNYEEWFSLY

pLDDT: mean 89.11, std 9.79, range [57.28, 96.88]

Radius of gyration: 20.79 Å; chains: 1; bounding box: 55×21×40 Å